Protein AF-A0A2U4FFB9-F1 (afdb_monomer_lite)

Organism: NCBI:txid1289135

Sequence (81 aa):
MKPKYRLYFDKAKEKEEAGLYEEALEYYEKALEEDDENIEAYFSINLIKSYIEIEKNTQDREKQNKHTKLFNIFNEFLDEK

InterPro domains:
  IPR011990 Tetratricopeptide-like helical domain superfamily [G3DSA:1.25.40.10] (3-80)
  IPR011990 Tetratricopeptide-like helical domain superfamily [SSF48452] (7-47)
  IPR019734 Tetratricopeptide repeat [PS50005] (5-38)
  IPR019734 Tetratricopeptide repeat [SM00028] (5-38)

pLDDT: mean 84.51, std 16.62, range [51.94, 98.62]

Secondary structure (DSSP, 8-state):
---HHHHHHHHHHHHHHTT-HHHHHHHHHHHHHH-TT-HHHHHHHHHHHHHHHHHHHHHHHHHHHHHHHHHHHHHHHHS--

Structure (mmCIF, N/CA/C/O backbone):
data_AF-A0A2U4FFB9-F1
#
_entry.id   AF-A0A2U4FFB9-F1
#
loop_
_atom_site.group_PDB
_atom_site.id
_atom_site.type_symbol
_atom_site.label_atom_id
_atom_site.label_alt_id
_atom_site.label_comp_id
_atom_site.label_asym_id
_atom_site.label_entity_id
_atom_site.label_seq_id
_atom_site.pdbx_PDB_ins_code
_atom_site.Cartn_x
_atom_site.Cartn_y
_atom_site.Cartn_z
_atom_site.occupancy
_atom_site.B_iso_or_equiv
_atom_site.auth_seq_id
_atom_site.auth_comp_id
_atom_site.auth_asym_id
_atom_site.auth_atom_id
_atom_site.pdbx_PDB_model_num
ATOM 1 N N . MET A 1 1 ? 10.688 6.883 -21.971 1.00 65.69 1 MET A N 1
ATOM 2 C CA . MET A 1 1 ? 9.450 6.354 -21.356 1.00 65.69 1 MET A CA 1
ATOM 3 C C . MET A 1 1 ? 9.755 6.122 -19.880 1.00 65.69 1 MET A C 1
ATOM 5 O O . MET A 1 1 ? 10.820 5.578 -19.616 1.00 65.69 1 MET A O 1
ATOM 9 N N . LYS A 1 2 ? 8.938 6.606 -18.929 1.00 66.62 2 LYS A N 1
ATOM 10 C CA . LYS A 1 2 ? 9.143 6.256 -17.506 1.00 66.62 2 LYS A CA 1
ATOM 11 C C . LYS A 1 2 ? 8.986 4.726 -17.360 1.00 66.62 2 LYS A C 1
ATOM 13 O O . LYS A 1 2 ? 8.114 4.182 -18.041 1.00 66.62 2 LYS A O 1
ATOM 18 N N . PRO A 1 3 ? 9.797 4.040 -16.536 1.00 83.94 3 PRO A N 1
ATOM 19 C CA . PRO A 1 3 ? 9.612 2.611 -16.285 1.00 83.94 3 PRO A CA 1
ATOM 20 C C . PRO A 1 3 ? 8.235 2.363 -15.653 1.00 83.94 3 PRO A C 1
ATOM 22 O O . PRO A 1 3 ? 7.731 3.216 -14.918 1.00 83.94 3 PRO A O 1
ATOM 25 N N . LYS A 1 4 ? 7.599 1.231 -15.978 1.00 86.56 4 LYS A N 1
ATOM 26 C CA . LYS A 1 4 ? 6.208 0.947 -15.586 1.00 86.56 4 LYS A CA 1
ATOM 27 C C . LYS A 1 4 ? 6.005 0.953 -14.073 1.00 86.56 4 LYS A C 1
ATOM 29 O O . LYS A 1 4 ? 5.025 1.544 -13.624 1.00 86.56 4 LYS A O 1
ATOM 34 N N . TYR A 1 5 ? 6.960 0.419 -13.303 1.00 93.06 5 TYR A N 1
ATOM 35 C CA . TYR A 1 5 ? 6.912 0.461 -11.838 1.00 93.06 5 TYR A CA 1
ATOM 36 C C . TYR A 1 5 ? 6.711 1.892 -11.320 1.00 93.06 5 TYR A C 1
ATOM 38 O O . TYR A 1 5 ? 5.925 2.117 -10.408 1.00 93.06 5 TYR A O 1
ATOM 46 N N . ARG A 1 6 ? 7.351 2.888 -11.953 1.00 95.50 6 ARG A N 1
ATOM 47 C CA . ARG A 1 6 ? 7.253 4.294 -11.547 1.00 95.50 6 ARG A CA 1
ATOM 48 C C . ARG A 1 6 ? 5.869 4.873 -11.816 1.00 95.50 6 ARG A C 1
ATOM 50 O O . ARG A 1 6 ? 5.419 5.713 -11.054 1.00 95.50 6 ARG A O 1
ATOM 57 N N . LEU A 1 7 ? 5.185 4.431 -12.874 1.00 96.25 7 LEU A N 1
ATOM 58 C CA . LEU A 1 7 ? 3.802 4.838 -13.133 1.00 96.25 7 LEU A CA 1
ATOM 59 C C . LEU A 1 7 ? 2.850 4.262 -12.078 1.00 96.25 7 LEU A C 1
ATOM 61 O O . LEU A 1 7 ? 1.985 4.981 -11.587 1.00 96.25 7 LEU A O 1
ATOM 65 N N . TYR A 1 8 ? 3.015 2.983 -11.732 1.00 97.69 8 TYR A N 1
ATOM 66 C CA . TYR A 1 8 ? 2.223 2.351 -10.678 1.00 97.69 8 TYR A CA 1
ATOM 67 C C . TYR A 1 8 ? 2.496 2.987 -9.315 1.00 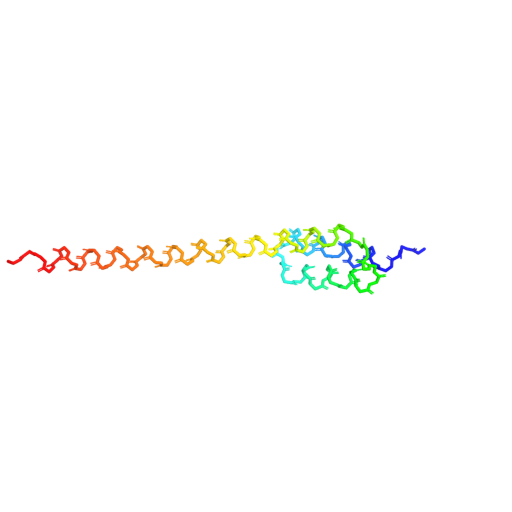97.69 8 TYR A C 1
ATOM 69 O O . TYR A 1 8 ? 1.555 3.337 -8.615 1.00 97.69 8 TYR A O 1
ATOM 77 N N . PHE A 1 9 ? 3.761 3.249 -8.997 1.00 97.69 9 PHE A N 1
ATOM 78 C CA . PHE A 1 9 ? 4.170 3.919 -7.769 1.00 97.69 9 PHE A CA 1
ATOM 79 C C . PHE A 1 9 ? 3.644 5.362 -7.668 1.00 97.69 9 PHE A C 1
ATOM 81 O O . PHE A 1 9 ? 3.077 5.734 -6.644 1.00 97.69 9 PHE A O 1
ATOM 88 N N . ASP A 1 10 ? 3.762 6.164 -8.736 1.00 97.62 10 ASP A N 1
ATOM 89 C CA . ASP A 1 10 ? 3.219 7.532 -8.776 1.00 97.62 10 ASP A CA 1
ATOM 90 C C . ASP A 1 10 ? 1.686 7.511 -8.552 1.00 97.62 10 ASP A C 1
ATOM 92 O O . ASP A 1 10 ? 1.148 8.341 -7.820 1.00 97.62 10 ASP A O 1
ATOM 96 N N . LYS A 1 11 ? 0.977 6.524 -9.120 1.00 98.12 11 LYS A N 1
ATOM 97 C CA . LYS A 1 11 ? -0.474 6.360 -8.937 1.00 98.12 11 LYS A CA 1
ATOM 98 C C . LYS A 1 11 ? -0.856 5.854 -7.543 1.00 98.12 11 LYS A C 1
ATOM 100 O O . LYS A 1 11 ? -1.888 6.256 -7.015 1.00 98.12 11 LYS A O 1
ATOM 105 N N . ALA A 1 12 ? -0.036 4.993 -6.945 1.00 98.38 12 ALA A N 1
ATOM 106 C CA . ALA A 1 12 ? -0.215 4.548 -5.568 1.00 98.38 12 ALA A CA 1
ATOM 107 C C . ALA A 1 12 ? -0.142 5.732 -4.596 1.00 98.38 12 ALA A C 1
ATOM 109 O O . ALA A 1 12 ? -1.018 5.871 -3.747 1.00 98.38 12 ALA A O 1
ATOM 110 N N . LYS A 1 13 ? 0.827 6.637 -4.795 1.00 98.19 13 LYS A N 1
ATOM 111 C CA . LYS A 1 13 ? 0.944 7.883 -4.024 1.00 98.19 13 LYS A CA 1
ATOM 112 C C . LYS A 1 13 ? -0.274 8.789 -4.166 1.00 98.19 13 LYS A C 1
ATOM 114 O O . LYS A 1 13 ? -0.781 9.268 -3.162 1.00 98.19 13 LYS A O 1
ATOM 119 N N . GLU A 1 14 ? -0.790 8.970 -5.382 1.00 98.44 14 GLU A N 1
ATOM 120 C CA . GLU A 1 14 ? -2.021 9.746 -5.606 1.00 98.44 14 GLU A CA 1
ATOM 121 C C . GLU A 1 14 ? -3.207 9.174 -4.804 1.00 98.44 14 GLU A C 1
ATOM 123 O O . GLU A 1 14 ? -3.982 9.914 -4.200 1.00 98.44 14 GLU A O 1
ATOM 128 N N . LYS A 1 15 ? -3.341 7.842 -4.766 1.00 98.12 15 LYS A N 1
ATOM 129 C CA . LYS A 1 15 ? -4.391 7.158 -3.997 1.00 98.12 15 LYS A CA 1
ATOM 130 C C . LYS A 1 15 ? -4.176 7.249 -2.491 1.00 98.12 15 LYS A C 1
ATOM 132 O O . LYS A 1 15 ? -5.141 7.469 -1.764 1.00 98.12 15 LYS A O 1
ATOM 137 N N . GLU A 1 16 ? -2.932 7.134 -2.038 1.00 96.44 16 GLU A N 1
ATOM 138 C CA . GLU A 1 16 ? -2.544 7.312 -0.638 1.00 96.44 16 GLU A CA 1
ATOM 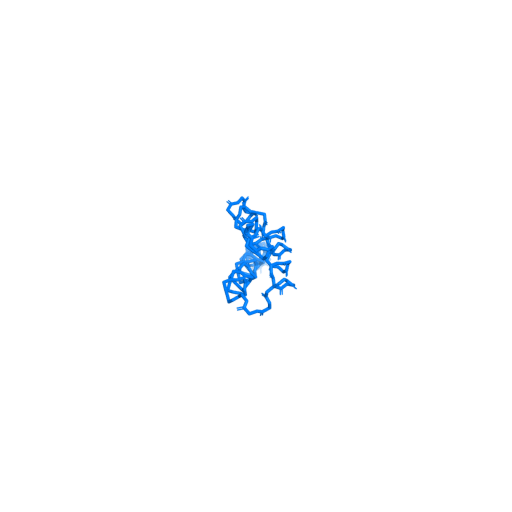139 C C . GLU A 1 16 ? -2.868 8.730 -0.145 1.00 96.44 16 GLU A C 1
ATOM 141 O O . GLU A 1 16 ? -3.509 8.884 0.893 1.00 96.44 16 GLU A O 1
ATOM 146 N N . GLU A 1 17 ? -2.517 9.761 -0.919 1.00 95.56 17 GLU A N 1
ATOM 147 C CA . GLU A 1 17 ? -2.835 11.165 -0.620 1.00 95.56 17 GLU A CA 1
ATOM 148 C C . GLU A 1 17 ? -4.350 11.430 -0.587 1.00 95.56 17 GLU A C 1
ATOM 150 O O . GLU A 1 17 ? -4.819 12.275 0.175 1.00 95.56 17 GLU A O 1
ATOM 155 N N . ALA A 1 18 ? -5.127 10.680 -1.374 1.00 96.19 18 ALA A N 1
ATOM 156 C CA . ALA A 1 18 ? -6.587 10.721 -1.361 1.00 96.19 18 ALA A CA 1
ATOM 157 C C . ALA A 1 18 ? -7.228 9.911 -0.212 1.00 96.19 18 ALA A C 1
ATOM 159 O O . ALA A 1 18 ? -8.454 9.898 -0.096 1.00 96.19 18 ALA A O 1
ATOM 160 N N . GLY A 1 19 ? -6.434 9.223 0.619 1.00 93.38 19 GLY A N 1
ATOM 161 C CA . GLY A 1 19 ? -6.918 8.350 1.697 1.00 93.38 19 GLY A CA 1
ATOM 162 C C . GLY A 1 19 ? -7.531 7.029 1.214 1.00 93.38 19 GLY A C 1
ATOM 163 O O . GLY A 1 19 ? -8.185 6.331 1.984 1.00 93.38 19 GLY A O 1
ATOM 164 N N . LEU A 1 20 ? -7.341 6.677 -0.059 1.00 97.44 20 LEU A N 1
ATOM 165 C CA . LEU A 1 20 ? -7.844 5.449 -0.674 1.00 97.44 20 LEU A CA 1
ATOM 166 C C . LEU A 1 20 ? -6.814 4.329 -0.482 1.00 97.44 20 LEU A C 1
ATOM 168 O O . LEU A 1 20 ? -6.148 3.906 -1.428 1.00 97.44 20 LEU A O 1
ATOM 172 N N . TYR A 1 21 ? -6.637 3.893 0.766 1.00 95.56 21 TYR A N 1
ATOM 173 C CA . TYR A 1 21 ? -5.523 3.029 1.160 1.00 95.56 21 TYR A CA 1
ATOM 174 C C . TYR A 1 21 ? -5.542 1.644 0.509 1.00 95.56 21 TYR A C 1
ATOM 176 O O . TYR A 1 21 ? -4.484 1.148 0.125 1.00 95.56 21 TYR A O 1
ATOM 184 N N . GLU A 1 22 ? -6.710 1.028 0.324 1.00 97.31 22 GLU A N 1
ATOM 185 C CA . GLU A 1 22 ? -6.821 -0.256 -0.376 1.00 97.31 22 GLU A CA 1
ATOM 186 C C . GLU A 1 22 ? -6.375 -0.132 -1.838 1.00 97.31 22 GLU A C 1
ATOM 188 O O . GLU A 1 22 ? -5.568 -0.931 -2.309 1.00 97.31 22 GLU A O 1
ATOM 193 N N . GLU A 1 23 ? -6.824 0.914 -2.540 1.00 98.00 23 GLU A N 1
ATOM 194 C CA . GLU A 1 23 ? -6.396 1.174 -3.919 1.00 98.00 23 GLU A CA 1
ATOM 195 C C . GLU A 1 23 ? -4.899 1.505 -3.995 1.00 98.00 23 GLU A C 1
ATOM 197 O O . GLU A 1 23 ? -4.217 1.083 -4.930 1.00 98.00 23 GLU A O 1
ATOM 202 N N . ALA A 1 24 ? -4.369 2.254 -3.022 1.00 98.56 24 ALA A N 1
ATOM 203 C CA . ALA A 1 24 ? -2.944 2.561 -2.948 1.00 98.56 24 ALA A CA 1
ATOM 204 C C . ALA A 1 24 ? -2.104 1.282 -2.820 1.00 98.56 24 ALA A C 1
ATOM 206 O O . ALA A 1 24 ? -1.121 1.125 -3.547 1.00 98.56 24 ALA A O 1
ATOM 207 N N . LEU A 1 25 ? -2.518 0.342 -1.961 1.00 98.62 25 LEU A N 1
ATOM 208 C CA . LEU A 1 25 ? -1.856 -0.955 -1.801 1.00 98.62 25 LEU A CA 1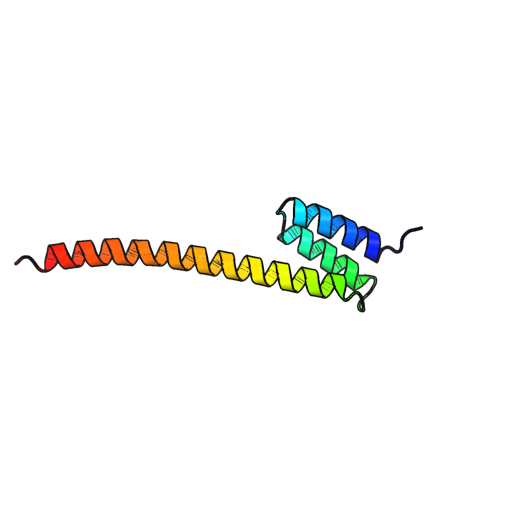
ATOM 209 C C . LEU A 1 25 ? -1.828 -1.749 -3.113 1.00 98.62 25 LEU A C 1
ATOM 211 O O . LEU A 1 25 ? -0.757 -2.211 -3.500 1.00 98.62 25 LEU A O 1
ATOM 215 N N . GLU A 1 26 ? -2.945 -1.828 -3.843 1.00 98.56 26 GLU A N 1
ATOM 216 C CA . GLU A 1 26 ? -2.990 -2.525 -5.139 1.00 98.56 26 GLU A CA 1
ATOM 217 C C . GLU A 1 26 ? -2.000 -1.943 -6.161 1.00 98.56 26 GLU A C 1
ATOM 219 O O . GLU A 1 26 ? -1.409 -2.669 -6.964 1.00 98.56 26 GLU A O 1
ATOM 224 N N . TYR A 1 27 ? -1.829 -0.618 -6.185 1.00 98.56 27 TYR A N 1
ATOM 225 C CA . TYR A 1 27 ? -0.879 0.019 -7.097 1.00 98.56 27 TYR A CA 1
ATOM 226 C C . TYR A 1 27 ? 0.572 -0.132 -6.639 1.00 98.56 27 TYR A C 1
ATOM 228 O O . TYR A 1 27 ? 1.446 -0.298 -7.491 1.00 98.56 27 TYR A O 1
ATOM 236 N N . TYR A 1 28 ? 0.847 -0.127 -5.332 1.00 98.44 28 TYR A N 1
ATOM 237 C CA . TYR A 1 28 ? 2.182 -0.451 -4.831 1.00 98.44 28 TYR A CA 1
ATOM 238 C C . TYR A 1 28 ? 2.562 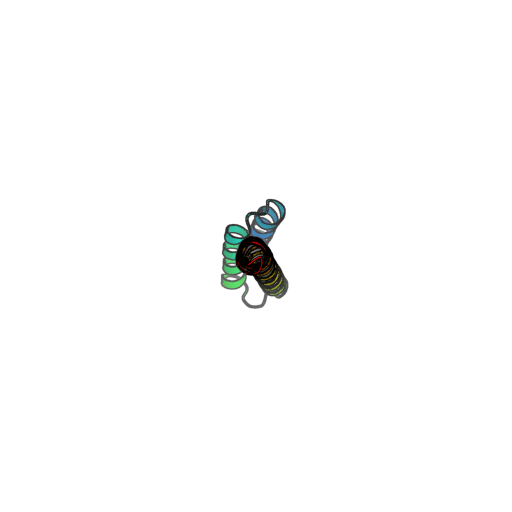-1.909 -5.128 1.00 98.44 28 TYR A C 1
ATOM 240 O O . TYR A 1 28 ? 3.695 -2.162 -5.528 1.00 98.44 28 TYR A O 1
ATOM 248 N N . GLU A 1 29 ? 1.623 -2.852 -5.025 1.00 98.44 29 GLU A N 1
ATOM 249 C CA . GLU A 1 29 ? 1.840 -4.256 -5.404 1.00 98.44 29 GLU A CA 1
ATOM 250 C C . GLU A 1 29 ? 2.155 -4.393 -6.902 1.00 98.44 29 GLU A C 1
ATOM 252 O O . GLU A 1 29 ? 3.149 -5.019 -7.256 1.00 98.44 29 GLU A O 1
ATOM 257 N N . LYS A 1 30 ? 1.424 -3.698 -7.785 1.00 97.88 30 LYS A N 1
ATOM 258 C CA . LYS A 1 30 ? 1.759 -3.633 -9.225 1.00 97.88 30 LYS A CA 1
ATOM 259 C C . LYS A 1 30 ? 3.127 -3.006 -9.502 1.00 97.88 30 LYS A C 1
ATOM 261 O O . LYS A 1 30 ? 3.767 -3.338 -10.496 1.00 97.88 30 LYS A O 1
ATOM 266 N N . ALA A 1 31 ? 3.580 -2.073 -8.662 1.00 98.06 31 ALA A N 1
ATOM 267 C CA . ALA A 1 31 ? 4.928 -1.529 -8.782 1.00 98.06 31 ALA A CA 1
ATOM 268 C C . ALA A 1 31 ? 5.985 -2.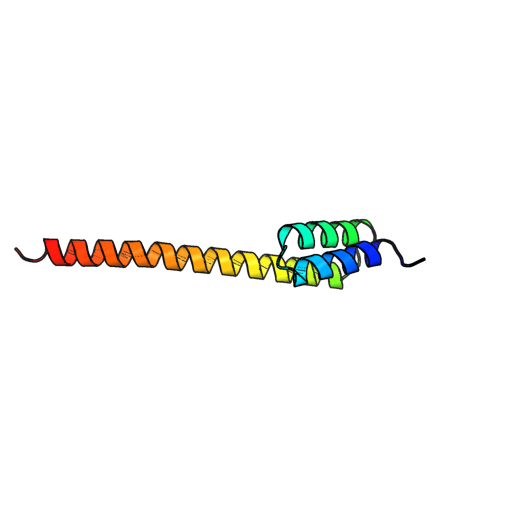597 -8.456 1.00 98.06 31 ALA A C 1
ATOM 270 O O . ALA A 1 31 ? 6.981 -2.673 -9.170 1.00 98.06 31 ALA A O 1
ATOM 271 N N . LEU A 1 32 ? 5.735 -3.437 -7.446 1.00 97.81 32 LEU A N 1
ATOM 272 C CA . LEU A 1 32 ? 6.596 -4.564 -7.072 1.00 97.81 32 LEU A CA 1
ATOM 273 C C . LEU A 1 32 ? 6.559 -5.726 -8.075 1.00 97.81 32 LEU A C 1
ATOM 275 O O . LEU A 1 32 ? 7.551 -6.425 -8.225 1.00 97.81 32 LEU A O 1
ATOM 279 N N . GLU A 1 33 ? 5.451 -5.929 -8.791 1.00 97.44 33 GLU A N 1
ATOM 280 C CA . GLU A 1 33 ? 5.384 -6.902 -9.895 1.00 97.44 33 GLU A CA 1
ATOM 281 C C . GLU A 1 33 ? 6.315 -6.532 -11.065 1.00 97.44 33 GLU A C 1
ATOM 283 O O . GLU A 1 33 ? 6.784 -7.409 -11.789 1.00 97.44 33 GLU A O 1
ATOM 288 N N . GLU A 1 34 ? 6.567 -5.235 -11.271 1.00 96.94 34 GLU A N 1
ATOM 289 C CA . GLU A 1 34 ? 7.450 -4.722 -12.329 1.00 96.94 34 GLU A CA 1
ATOM 290 C C . GLU A 1 34 ? 8.899 -4.514 -11.850 1.00 96.94 34 GLU A C 1
ATOM 292 O O . GLU A 1 34 ? 9.820 -4.568 -12.665 1.00 96.94 34 GLU A O 1
ATOM 297 N N . ASP A 1 35 ? 9.095 -4.238 -10.558 1.00 96.56 35 ASP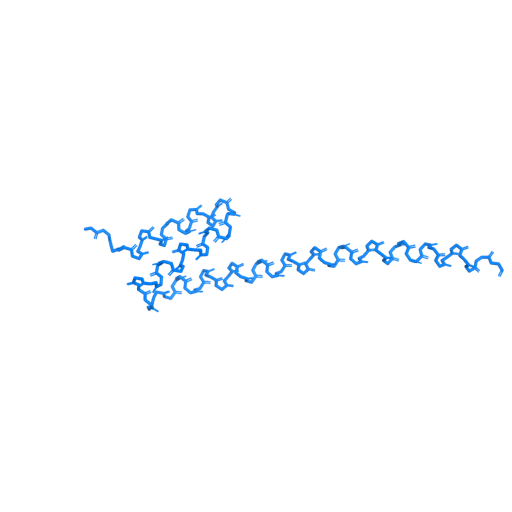 A N 1
ATOM 298 C CA . ASP A 1 35 ? 10.391 -4.053 -9.897 1.00 96.56 35 ASP A CA 1
ATOM 299 C C . ASP A 1 35 ? 10.305 -4.564 -8.451 1.00 96.56 35 ASP A C 1
ATOM 301 O O . ASP A 1 35 ? 9.915 -3.837 -7.530 1.00 96.56 35 ASP A O 1
ATOM 305 N N . ASP A 1 36 ? 10.659 -5.832 -8.258 1.00 96.88 36 ASP A N 1
ATOM 306 C CA . ASP A 1 36 ? 10.597 -6.523 -6.971 1.00 96.88 36 ASP A CA 1
ATOM 307 C C . ASP A 1 36 ? 11.680 -6.068 -5.984 1.00 96.88 36 ASP A C 1
ATOM 309 O O . ASP A 1 36 ? 11.620 -6.435 -4.809 1.00 96.88 36 ASP A O 1
ATOM 313 N N . GLU A 1 37 ? 12.621 -5.225 -6.424 1.00 96.38 37 GLU A N 1
ATOM 314 C CA . GLU A 1 37 ? 13.632 -4.560 -5.598 1.00 96.38 37 GLU A CA 1
ATOM 315 C C . GLU A 1 37 ? 13.231 -3.124 -5.212 1.00 96.38 37 GLU A C 1
ATOM 317 O O . GLU A 1 37 ? 13.999 -2.420 -4.548 1.00 96.38 37 GLU A O 1
ATOM 322 N N . ASN A 1 38 ? 12.021 -2.666 -5.562 1.00 95.69 38 ASN A N 1
ATOM 323 C CA . ASN A 1 38 ? 11.554 -1.325 -5.214 1.00 95.69 38 ASN A CA 1
ATOM 324 C C . ASN A 1 38 ? 11.289 -1.179 -3.701 1.00 95.69 38 ASN A C 1
ATOM 326 O O . ASN A 1 38 ? 10.176 -1.354 -3.195 1.00 95.69 38 ASN A O 1
ATOM 330 N N . ILE A 1 39 ? 12.337 -0.788 -2.975 1.00 97.00 39 ILE A N 1
ATOM 331 C CA . ILE A 1 39 ? 12.323 -0.565 -1.523 1.00 97.00 39 ILE A CA 1
ATOM 332 C C . ILE A 1 39 ? 11.271 0.475 -1.118 1.00 97.00 39 ILE A C 1
ATOM 334 O O . ILE A 1 39 ? 10.642 0.327 -0.068 1.00 97.00 39 ILE A O 1
ATOM 338 N N . GLU A 1 40 ? 11.050 1.511 -1.935 1.00 96.38 40 GLU A N 1
ATOM 339 C CA . GLU A 1 40 ? 10.058 2.544 -1.627 1.00 96.38 40 GLU A CA 1
ATOM 340 C C . GLU A 1 40 ? 8.644 1.951 -1.595 1.00 96.38 40 GLU A C 1
ATOM 342 O O . GLU A 1 40 ? 7.880 2.250 -0.679 1.00 96.38 40 GLU A O 1
ATOM 347 N N . ALA A 1 41 ? 8.307 1.064 -2.537 1.00 97.31 41 ALA A N 1
ATOM 348 C CA . ALA A 1 41 ? 6.999 0.412 -2.574 1.00 97.31 41 ALA A CA 1
ATOM 349 C C . ALA A 1 41 ? 6.779 -0.504 -1.359 1.00 97.31 41 ALA A C 1
ATOM 351 O O . ALA A 1 41 ? 5.720 -0.443 -0.729 1.00 97.31 41 ALA A O 1
ATOM 352 N N . TYR A 1 42 ? 7.785 -1.291 -0.954 1.00 98.25 42 TYR A N 1
ATOM 353 C CA . TYR A 1 42 ? 7.695 -2.083 0.280 1.00 98.25 42 TYR A CA 1
ATOM 354 C C . TYR A 1 42 ? 7.508 -1.215 1.520 1.00 98.25 42 TYR A C 1
ATOM 356 O O . TYR A 1 42 ? 6.706 -1.552 2.398 1.00 98.25 42 TYR A O 1
ATOM 364 N N . PHE A 1 43 ? 8.259 -0.117 1.622 1.00 98.12 43 PHE A N 1
ATOM 365 C CA . PHE A 1 43 ? 8.153 0.791 2.755 1.00 98.12 43 PHE A CA 1
ATOM 366 C C . PHE A 1 43 ? 6.746 1.394 2.840 1.00 98.12 43 PHE A C 1
ATOM 368 O O . PHE A 1 43 ? 6.122 1.324 3.902 1.00 98.12 43 PHE A O 1
ATOM 375 N N . SER A 1 44 ? 6.208 1.883 1.719 1.00 98.06 44 SER A N 1
ATOM 376 C CA . SER A 1 44 ? 4.852 2.433 1.658 1.00 98.06 44 SER A CA 1
ATOM 377 C C . SER A 1 44 ? 3.778 1.405 2.026 1.00 98.06 44 SER A C 1
ATOM 379 O O . SER A 1 44 ? 2.905 1.701 2.841 1.00 98.06 44 SER A O 1
ATOM 381 N N . ILE A 1 45 ? 3.862 0.169 1.516 1.00 98.44 45 ILE A N 1
ATOM 382 C CA . ILE A 1 45 ? 2.916 -0.908 1.866 1.00 98.44 45 ILE A CA 1
ATOM 383 C C . ILE A 1 45 ? 2.913 -1.175 3.373 1.00 98.44 45 ILE A C 1
ATOM 385 O O . ILE A 1 45 ? 1.848 -1.287 3.983 1.00 98.44 45 ILE A O 1
ATOM 389 N N . ASN A 1 46 ? 4.095 -1.287 3.987 1.00 98.00 46 ASN A N 1
ATOM 390 C CA . ASN A 1 46 ? 4.204 -1.557 5.420 1.00 98.00 46 ASN A CA 1
ATOM 391 C C . ASN A 1 46 ? 3.665 -0.397 6.264 1.00 98.00 46 ASN A C 1
ATOM 393 O O . ASN A 1 46 ? 3.000 -0.637 7.276 1.00 98.00 46 ASN A O 1
ATOM 397 N N . LEU A 1 47 ? 3.911 0.845 5.842 1.00 96.81 47 LEU A N 1
ATOM 398 C CA . LEU A 1 47 ? 3.380 2.031 6.507 1.00 96.81 47 LEU A CA 1
ATOM 399 C C . LEU A 1 47 ? 1.846 2.048 6.469 1.00 96.81 47 LEU A C 1
ATOM 401 O O . LEU A 1 47 ? 1.216 2.171 7.519 1.00 96.81 47 LEU A O 1
ATOM 405 N N . ILE A 1 48 ? 1.248 1.834 5.293 1.00 96.75 48 ILE A N 1
ATOM 406 C CA . ILE A 1 48 ? -0.212 1.804 5.122 1.00 96.75 48 ILE A CA 1
ATOM 407 C C . ILE A 1 48 ? -0.839 0.659 5.927 1.00 96.75 48 ILE A C 1
ATOM 409 O O . ILE A 1 48 ? -1.817 0.867 6.644 1.00 96.75 48 ILE A O 1
ATOM 413 N N . LYS A 1 49 ? -0.261 -0.548 5.879 1.00 96.00 49 LYS A N 1
ATOM 414 C CA . LYS A 1 49 ? -0.759 -1.687 6.670 1.00 96.00 49 LYS A CA 1
ATOM 415 C C . LYS A 1 49 ? -0.708 -1.406 8.172 1.00 96.00 49 LYS A C 1
ATOM 417 O O . LYS A 1 49 ? -1.657 -1.733 8.880 1.00 96.00 49 LYS A O 1
ATOM 422 N N . SER A 1 50 ? 0.360 -0.763 8.646 1.00 94.50 50 SER A N 1
ATOM 423 C CA . SER A 1 50 ? 0.490 -0.366 10.053 1.00 94.50 50 SER A CA 1
ATOM 424 C C . SER A 1 50 ? -0.562 0.671 10.444 1.00 94.50 50 SER A C 1
ATOM 426 O O . SER A 1 50 ? -1.158 0.567 11.512 1.00 94.50 50 SER A O 1
ATOM 428 N N . TYR A 1 51 ? -0.824 1.643 9.569 1.00 90.44 51 TYR A N 1
ATOM 429 C CA . TYR A 1 51 ? -1.854 2.657 9.773 1.00 90.44 51 TYR A CA 1
ATOM 430 C C . TYR A 1 51 ? -3.253 2.033 9.905 1.00 90.44 51 TYR A C 1
ATOM 432 O O . TYR A 1 51 ? -3.929 2.253 10.910 1.00 90.44 51 TYR A O 1
ATOM 440 N N . ILE A 1 52 ? -3.642 1.175 8.955 1.00 90.12 52 ILE A N 1
ATOM 441 C CA . ILE A 1 52 ? -4.935 0.469 8.964 1.00 90.12 52 ILE A CA 1
ATOM 442 C C . ILE A 1 52 ? -5.094 -0.382 10.232 1.00 90.12 52 ILE A C 1
ATOM 444 O O . ILE A 1 52 ? -6.168 -0.425 10.833 1.00 90.12 52 ILE A O 1
ATOM 448 N N . GLU A 1 53 ? -4.036 -1.076 10.649 1.00 90.50 53 GLU A N 1
ATOM 449 C CA . GLU A 1 53 ? -4.057 -1.893 11.862 1.00 90.50 53 GLU A CA 1
ATOM 450 C C . GLU A 1 53 ? -4.258 -1.037 13.122 1.00 90.50 53 GLU A C 1
ATOM 452 O O . GLU A 1 53 ? -5.038 -1.396 14.007 1.00 90.50 53 GLU A O 1
ATOM 457 N N . ILE A 1 54 ? -3.605 0.125 13.206 1.00 87.12 54 ILE A N 1
ATOM 458 C CA . ILE A 1 54 ? -3.790 1.063 14.321 1.00 87.12 54 ILE A CA 1
ATOM 459 C C . ILE A 1 54 ? -5.232 1.584 14.354 1.00 87.12 54 ILE A C 1
ATOM 461 O O . ILE A 1 54 ? -5.840 1.577 15.425 1.00 87.12 54 ILE A O 1
ATOM 465 N N . GLU A 1 55 ? -5.797 1.981 13.212 1.00 84.44 55 GLU A N 1
ATOM 466 C CA . GLU A 1 55 ? -7.185 2.458 13.118 1.00 84.44 55 GLU A CA 1
ATOM 467 C C . GLU A 1 55 ? -8.212 1.402 13.539 1.00 84.44 55 GLU A C 1
ATOM 469 O O . GLU A 1 55 ? -9.157 1.700 14.272 1.00 84.44 55 GLU A O 1
ATOM 474 N N . LYS A 1 56 ? -8.027 0.147 13.124 1.00 83.25 56 LYS A N 1
ATOM 475 C CA . LYS A 1 56 ? -8.899 -0.957 13.556 1.00 83.25 56 LYS A CA 1
ATOM 476 C C . LYS A 1 56 ? -8.849 -1.132 15.071 1.00 83.25 56 LYS A C 1
ATOM 478 O O . LYS A 1 56 ? -9.887 -1.169 15.732 1.00 83.25 56 LYS A O 1
ATOM 483 N N . ASN A 1 57 ? -7.642 -1.138 15.634 1.00 77.94 57 ASN A N 1
ATOM 484 C CA . ASN A 1 57 ? -7.443 -1.270 17.072 1.00 77.94 57 ASN A CA 1
ATOM 485 C C . ASN A 1 57 ? -8.025 -0.089 17.869 1.00 77.94 57 ASN A C 1
ATOM 487 O O . ASN A 1 57 ? -8.537 -0.293 18.974 1.00 77.94 57 ASN A O 1
ATOM 491 N N . THR A 1 58 ? -7.969 1.144 17.355 1.00 76.62 58 THR A N 1
ATOM 492 C CA . THR A 1 58 ? -8.579 2.299 18.035 1.00 76.62 58 THR A CA 1
ATOM 493 C C . THR A 1 58 ? -10.103 2.232 18.002 1.00 76.62 58 THR A C 1
ATOM 495 O O . THR A 1 58 ? -10.731 2.402 19.050 1.00 76.62 58 THR A O 1
ATOM 498 N N . GLN A 1 59 ? -10.704 1.883 16.862 1.00 68.69 59 GLN A N 1
ATOM 499 C CA . GLN A 1 59 ? -12.151 1.675 16.755 1.00 68.69 59 GLN A CA 1
ATOM 500 C C . GLN A 1 59 ? -12.649 0.564 17.687 1.00 68.69 59 GLN A C 1
ATOM 502 O O . GLN A 1 59 ? -13.699 0.702 18.321 1.00 68.69 59 GLN A O 1
ATOM 507 N N . ASP A 1 60 ? -11.897 -0.529 17.811 1.00 59.50 60 ASP A N 1
ATOM 508 C CA . ASP A 1 60 ? -12.259 -1.638 18.691 1.00 59.50 60 ASP A CA 1
ATOM 509 C C . ASP A 1 60 ? -12.179 -1.250 20.172 1.00 59.50 60 ASP A C 1
ATOM 511 O O . ASP A 1 60 ? -13.087 -1.574 20.945 1.00 59.50 60 ASP A O 1
ATOM 515 N N . ARG A 1 61 ? -11.172 -0.462 20.570 1.00 60.22 61 ARG A N 1
ATOM 516 C CA . ARG A 1 61 ? -11.086 0.099 21.931 1.00 60.22 61 ARG A CA 1
ATOM 517 C C . ARG A 1 61 ? -12.239 1.054 22.239 1.00 60.22 61 ARG A C 1
ATOM 519 O O . ARG A 1 61 ? -12.807 1.000 23.330 1.00 60.22 61 ARG A O 1
ATOM 526 N N . GLU A 1 62 ? -12.629 1.910 21.297 1.00 58.44 62 GLU A N 1
ATOM 527 C CA . GLU A 1 62 ? -13.774 2.811 21.478 1.00 58.44 62 GLU A CA 1
ATOM 528 C C . GLU A 1 62 ? -15.104 2.055 21.617 1.00 58.44 62 GLU A C 1
ATOM 530 O O . GLU A 1 62 ? -15.928 2.401 22.472 1.00 58.44 62 GLU A O 1
ATOM 535 N N . LYS A 1 63 ? -15.305 0.985 20.834 1.00 57.75 63 LYS A N 1
ATOM 536 C CA . LYS A 1 63 ? -16.475 0.099 20.959 1.00 57.75 63 LYS A CA 1
ATOM 537 C C . LYS A 1 63 ? -16.509 -0.609 22.315 1.00 57.75 63 LYS A C 1
ATOM 539 O O . LYS A 1 63 ? -17.560 -0.627 22.958 1.00 57.75 63 LYS A O 1
ATOM 544 N N . GLN A 1 64 ? -15.376 -1.135 22.780 1.00 55.09 64 GLN A N 1
ATOM 545 C CA . GLN A 1 64 ? -15.273 -1.794 24.089 1.00 55.09 64 GLN A CA 1
ATOM 546 C C . GLN A 1 64 ? -15.571 -0.825 25.248 1.00 55.09 64 GLN A C 1
ATOM 548 O O . GLN A 1 64 ? -16.317 -1.172 26.163 1.00 55.09 64 GLN A O 1
ATOM 553 N N . ASN A 1 65 ? -15.114 0.428 25.169 1.00 55.91 65 ASN A N 1
ATOM 554 C CA . ASN A 1 65 ? -15.355 1.435 26.210 1.00 55.91 65 ASN A CA 1
ATOM 555 C C . ASN A 1 65 ? -16.840 1.830 26.381 1.00 55.91 65 ASN A C 1
ATOM 557 O O . ASN A 1 65 ? -17.242 2.236 27.476 1.00 55.91 65 ASN A O 1
ATOM 561 N N . LYS A 1 66 ? -17.690 1.688 25.350 1.00 55.00 66 LYS A N 1
ATOM 562 C CA . LYS A 1 66 ? -19.153 1.852 25.500 1.00 55.00 66 LYS A CA 1
ATOM 563 C C . LYS A 1 66 ? -19.789 0.699 26.277 1.00 55.00 66 LYS A C 1
ATOM 565 O O . LYS A 1 66 ? -20.679 0.950 27.088 1.00 55.00 66 LYS A O 1
ATOM 570 N N . HIS A 1 67 ? -19.319 -0.533 26.072 1.00 52.34 67 HIS A N 1
ATOM 571 C CA . HIS A 1 67 ? -19.819 -1.699 26.800 1.00 52.34 67 HIS A CA 1
ATOM 572 C C . HIS A 1 67 ? -19.432 -1.637 28.283 1.00 52.34 67 HIS A C 1
ATOM 574 O O . HIS A 1 67 ? -20.257 -1.973 29.123 1.00 52.34 67 HIS A O 1
ATOM 580 N N . THR A 1 68 ? -18.244 -1.115 28.612 1.00 55.34 68 THR A N 1
ATOM 581 C CA . THR A 1 68 ? -17.813 -0.879 30.001 1.00 55.34 68 THR A CA 1
ATOM 582 C C . THR A 1 68 ? -18.648 0.196 30.688 1.00 55.34 68 THR A C 1
ATOM 584 O O . THR A 1 68 ? -19.031 0.014 31.833 1.00 55.34 68 THR A O 1
ATOM 587 N N . LYS A 1 69 ? -19.007 1.295 30.003 1.00 58.09 69 LYS A N 1
ATOM 588 C CA . LYS A 1 69 ? -19.910 2.302 30.591 1.00 58.09 69 LYS A CA 1
ATOM 589 C C . LYS A 1 69 ? -21.309 1.748 30.838 1.00 58.09 69 LYS A C 1
ATOM 591 O O . LYS A 1 69 ? -21.837 1.953 31.922 1.00 58.09 69 LYS A O 1
ATOM 596 N N . LEU A 1 70 ? -21.897 1.042 29.869 1.00 63.09 70 LEU A N 1
ATOM 597 C CA . LEU A 1 70 ? -23.232 0.463 30.040 1.00 63.09 70 LEU A CA 1
ATOM 598 C C . LEU A 1 70 ? -23.238 -0.629 31.121 1.00 63.09 70 LEU A C 1
ATOM 600 O O . LEU A 1 70 ? -24.153 -0.674 31.929 1.00 63.09 70 LEU A O 1
ATOM 604 N N . PHE A 1 71 ? -22.201 -1.469 31.156 1.00 63.59 71 PHE A N 1
ATOM 605 C CA . PHE A 1 71 ? -22.025 -2.525 32.154 1.00 63.59 71 PHE A CA 1
ATOM 606 C C . PHE A 1 71 ? -21.764 -1.959 33.555 1.00 63.59 71 PHE A C 1
ATOM 608 O O . PHE A 1 71 ? -22.365 -2.432 34.509 1.00 63.59 71 PHE A O 1
ATOM 615 N N . ASN A 1 72 ? -20.948 -0.907 33.685 1.00 58.31 72 ASN A N 1
ATOM 616 C CA . ASN A 1 72 ? -20.697 -0.249 34.970 1.00 58.31 72 ASN A CA 1
ATOM 617 C C . ASN A 1 72 ? -21.938 0.488 35.484 1.00 58.31 72 ASN A C 1
ATOM 619 O O . ASN A 1 72 ? -22.280 0.315 36.643 1.00 58.31 72 ASN A O 1
ATOM 623 N N . ILE A 1 73 ? -22.656 1.227 34.627 1.00 70.81 73 ILE A N 1
ATOM 624 C CA . ILE A 1 73 ? -23.933 1.864 34.998 1.00 70.81 73 ILE A CA 1
ATOM 625 C C . ILE A 1 73 ? -24.962 0.805 35.418 1.00 70.81 73 ILE A C 1
ATOM 627 O O . ILE A 1 73 ? -25.706 1.001 36.373 1.00 70.81 73 ILE A O 1
ATOM 631 N N . PHE A 1 74 ? -25.018 -0.323 34.706 1.00 68.50 74 PHE A N 1
ATOM 632 C CA . PHE A 1 74 ? -25.944 -1.405 35.028 1.00 68.50 74 PHE A CA 1
ATOM 633 C C . PHE A 1 74 ? -25.587 -2.103 36.346 1.00 68.50 74 PHE A C 1
ATOM 635 O O . PHE A 1 74 ? -26.486 -2.410 37.120 1.00 68.50 74 PHE A O 1
ATOM 642 N N . ASN A 1 75 ? -24.299 -2.306 36.632 1.00 59.44 75 ASN A N 1
ATOM 643 C CA . ASN A 1 75 ? -23.854 -2.872 37.906 1.00 59.44 75 ASN A CA 1
ATOM 644 C C . ASN A 1 75 ? -24.071 -1.895 39.072 1.00 59.44 75 ASN A C 1
ATOM 646 O O . ASN A 1 75 ? -24.619 -2.305 40.086 1.00 59.44 75 ASN A O 1
ATOM 650 N N . GLU A 1 76 ? -23.765 -0.602 38.905 1.00 70.50 76 GLU A N 1
ATOM 651 C CA . GLU A 1 76 ? -24.073 0.437 39.904 1.00 70.50 76 GLU A CA 1
ATOM 652 C C . GLU A 1 76 ? -25.577 0.493 40.225 1.00 70.50 76 GLU A C 1
ATOM 654 O O . GLU A 1 76 ? -25.957 0.632 41.381 1.00 70.50 76 GLU A O 1
ATOM 659 N N . PHE A 1 77 ? -26.445 0.318 39.223 1.00 72.69 77 PHE A N 1
ATOM 660 C CA . PHE A 1 77 ? -27.899 0.273 39.415 1.00 72.69 77 PHE A CA 1
ATOM 661 C C . PHE A 1 77 ? -28.393 -0.996 40.132 1.00 72.69 77 PHE A C 1
ATOM 663 O O . PHE A 1 77 ? -29.436 -0.975 40.786 1.00 72.69 77 PHE A O 1
ATOM 670 N N . LEU A 1 78 ? -27.687 -2.120 39.989 1.00 65.88 78 LEU A N 1
ATOM 671 C CA . LEU A 1 78 ? -28.060 -3.392 40.615 1.00 65.88 78 LEU A CA 1
ATOM 672 C C . LEU A 1 78 ? -27.509 -3.552 42.037 1.00 65.88 78 LEU A C 1
ATOM 674 O O . LEU A 1 78 ? -28.112 -4.288 42.819 1.00 65.88 78 LEU A O 1
ATOM 678 N N . ASP A 1 79 ? -26.423 -2.855 42.371 1.00 57.03 79 ASP A N 1
ATOM 679 C CA . ASP A 1 79 ? -25.789 -2.893 43.692 1.00 57.03 79 ASP A CA 1
ATOM 680 C C . ASP A 1 79 ? -26.505 -2.007 44.746 1.00 57.03 79 ASP A C 1
ATOM 682 O O . ASP A 1 79 ? -26.186 -2.086 45.930 1.00 57.03 79 ASP A O 1
ATOM 686 N N . GLU A 1 80 ? -27.518 -1.206 44.373 1.00 54.75 80 GLU A N 1
ATOM 687 C CA . GLU A 1 80 ? -28.317 -0.368 45.297 1.00 54.75 80 GLU A CA 1
ATOM 688 C C . GLU A 1 80 ? -29.508 -1.095 45.985 1.00 54.75 80 GLU A C 1
ATOM 690 O O . GLU A 1 80 ? -30.593 -0.525 46.145 1.00 54.75 80 GLU A O 1
ATOM 695 N N . LYS A 1 81 ? -29.349 -2.344 46.448 1.00 51.94 81 LYS A N 1
ATOM 696 C CA . LYS A 1 81 ? -30.346 -3.001 47.327 1.00 51.94 81 LYS A CA 1
ATOM 697 C C . LYS A 1 81 ? -29.769 -3.616 48.592 1.00 51.94 81 LYS A C 1
ATOM 699 O O . LYS A 1 81 ? -28.817 -4.414 48.487 1.00 51.94 81 LYS A O 1
#

Foldseek 3Di:
DPQPLVVLQVVLVVCVVVVVLVSSLVSLVVSCVRPVPPPVSVVSNVVSVVVVVVVVVVVVVVVVVVVVVVVVVVVVVVPPD

Radius of gyration: 21.41 Å; chains: 1; bounding box: 44×18×69 Å